Protein AF-A0A848UQT5-F1 (afdb_monomer)

Secondary structure (DSSP, 8-state):
-PPPHHHHHHHHHHHHHHHHHHHHHHHHHTHHHHHHHHHHHHHHHHHHHHHHHHHH---HHHHHHHHHHHHHHHHHHHHHHHHHHHSTT-TTHHHHHHHHHHHHHHHHHHHHHHHHTSS-HHHHHHHHHHH-GGG----

Mean predicted aligned error: 5.71 Å

Radius of gyration: 21.31 Å; Cα contacts (8 Å, |Δi|>4): 92; chains: 1; bounding box: 45×34×74 Å

Foldseek 3Di:
DDDDPVNVVVVVVVVVVVVVVVVVCLCVVCVVLLCLLLVLLVLLLVLQQLLCCVPPRGDVVSNVVSVVSSVVVSVVLSVLSVVPVVDPPSVCRSVVVVVVVSVVSNLSSLVSCVSSPVDPPVVNQVVVCVVCVPVPRDD

Structure (mmCIF, N/CA/C/O backbone):
data_AF-A0A848UQT5-F1
#
_entry.id   AF-A0A848UQT5-F1
#
loop_
_atom_site.group_PDB
_atom_site.id
_atom_site.type_symbol
_atom_site.label_atom_id
_atom_site.label_alt_id
_atom_site.label_comp_id
_atom_site.label_asym_id
_atom_site.label_entity_id
_atom_site.label_seq_id
_atom_site.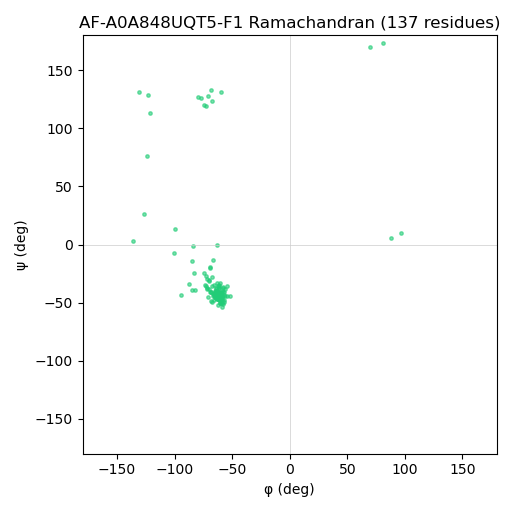pdbx_PDB_ins_code
_atom_site.Cartn_x
_atom_site.Cartn_y
_atom_site.Cartn_z
_atom_site.occupancy
_atom_site.B_iso_or_equiv
_atom_site.auth_seq_id
_atom_site.auth_comp_id
_atom_site.auth_asym_id
_atom_site.auth_atom_id
_atom_site.pdbx_PDB_model_num
ATOM 1 N N . MET A 1 1 ? 3.264 -3.874 -48.646 1.00 57.28 1 MET A N 1
ATOM 2 C CA . MET A 1 1 ? 3.913 -5.044 -48.012 1.00 57.28 1 MET A CA 1
ATOM 3 C C . MET A 1 1 ? 2.822 -5.839 -47.298 1.00 57.28 1 MET A C 1
ATOM 5 O O . MET A 1 1 ? 2.140 -5.252 -46.468 1.00 57.28 1 MET A O 1
ATOM 9 N N . LYS A 1 2 ? 2.548 -7.098 -47.679 1.00 67.12 2 LYS A N 1
ATOM 10 C CA . LYS A 1 2 ? 1.536 -7.916 -46.980 1.00 67.12 2 LYS A CA 1
ATOM 11 C C . LYS A 1 2 ? 2.133 -8.361 -45.643 1.00 67.12 2 LYS A C 1
ATOM 13 O O . LYS A 1 2 ? 3.192 -8.979 -45.633 1.00 67.12 2 LYS A O 1
ATOM 18 N N . VAL A 1 3 ? 1.499 -7.994 -44.531 1.00 75.62 3 VAL A N 1
ATOM 19 C CA . VAL A 1 3 ? 1.918 -8.444 -43.198 1.00 75.62 3 VAL A CA 1
ATOM 20 C C . VAL A 1 3 ? 1.533 -9.915 -43.060 1.00 75.62 3 VAL A C 1
ATOM 22 O O . VAL A 1 3 ? 0.362 -10.266 -43.176 1.00 75.62 3 VAL A O 1
ATOM 25 N N . ASN A 1 4 ? 2.525 -10.776 -42.845 1.00 87.38 4 ASN A N 1
ATOM 26 C CA . ASN A 1 4 ? 2.309 -12.206 -42.658 1.00 87.38 4 ASN A CA 1
ATOM 27 C C . ASN A 1 4 ? 1.845 -12.470 -41.220 1.00 87.38 4 ASN A C 1
ATOM 29 O O . ASN A 1 4 ? 2.525 -12.081 -40.272 1.00 87.38 4 ASN A O 1
ATOM 33 N N . ILE A 1 5 ? 0.717 -13.166 -41.054 1.00 89.44 5 ILE A N 1
ATOM 34 C CA . ILE A 1 5 ? 0.146 -13.511 -39.738 1.00 89.44 5 ILE A CA 1
ATOM 35 C C . ILE A 1 5 ? 1.182 -14.188 -38.814 1.00 89.44 5 ILE A C 1
ATOM 37 O O . ILE A 1 5 ? 1.307 -13.748 -37.673 1.00 89.44 5 ILE A O 1
ATOM 41 N N . PRO A 1 6 ? 2.006 -15.157 -39.276 1.00 90.94 6 PRO A N 1
ATOM 42 C CA . PRO A 1 6 ? 3.035 -15.763 -38.427 1.00 90.94 6 PRO A CA 1
ATOM 43 C C . PRO A 1 6 ? 4.086 -14.769 -37.918 1.00 90.94 6 PRO A C 1
ATOM 45 O O . PRO A 1 6 ? 4.547 -14.883 -36.787 1.00 90.94 6 PRO A O 1
ATOM 48 N N . PHE A 1 7 ? 4.443 -13.771 -38.732 1.00 90.50 7 PHE A N 1
ATOM 49 C CA . PHE A 1 7 ? 5.391 -12.728 -38.342 1.00 90.50 7 PHE A CA 1
ATOM 50 C C . PHE A 1 7 ? 4.793 -11.798 -37.280 1.00 90.50 7 PHE A C 1
ATOM 52 O O . PHE A 1 7 ? 5.473 -11.463 -36.313 1.00 90.50 7 PHE A O 1
ATOM 59 N N . LEU A 1 8 ? 3.512 -11.433 -37.416 1.00 89.44 8 LEU A N 1
ATOM 60 C CA . LEU A 1 8 ? 2.803 -10.648 -36.402 1.00 89.44 8 LEU A CA 1
ATOM 61 C C . LEU A 1 8 ? 2.715 -11.411 -35.074 1.00 89.44 8 LEU A C 1
ATOM 63 O O . LEU A 1 8 ? 3.049 -10.851 -34.035 1.00 89.44 8 LEU A O 1
ATOM 67 N N . CYS A 1 9 ? 2.340 -12.694 -35.111 1.00 92.50 9 CYS A N 1
ATOM 68 C CA . CYS A 1 9 ? 2.295 -13.538 -33.917 1.00 92.50 9 CYS A CA 1
ATOM 69 C C . CYS A 1 9 ? 3.665 -13.624 -33.234 1.00 92.50 9 CYS A C 1
ATOM 71 O O . CYS A 1 9 ? 3.752 -13.394 -32.032 1.00 92.50 9 CYS A O 1
ATOM 73 N N . ALA A 1 10 ? 4.736 -13.882 -33.993 1.00 91.94 10 ALA A N 1
ATOM 74 C CA . ALA A 1 10 ? 6.089 -13.940 -33.446 1.00 91.94 10 ALA A CA 1
ATOM 75 C C . ALA A 1 10 ? 6.507 -12.605 -32.803 1.00 91.94 10 ALA A C 1
ATOM 77 O O . ALA A 1 10 ? 6.992 -12.597 -31.674 1.00 91.94 10 ALA A O 1
ATOM 78 N N . ALA A 1 11 ? 6.252 -11.473 -33.467 1.00 92.25 11 ALA A N 1
ATOM 79 C CA . ALA A 1 11 ? 6.566 -10.146 -32.936 1.00 92.25 11 ALA A CA 1
ATOM 80 C C . ALA A 1 11 ? 5.785 -9.827 -31.645 1.00 92.25 11 ALA A C 1
ATOM 82 O O . ALA A 1 11 ? 6.351 -9.303 -30.679 1.00 92.25 11 ALA A O 1
ATOM 83 N N . THR A 1 12 ? 4.496 -10.175 -31.586 1.00 93.06 12 THR A N 1
ATOM 84 C CA . THR A 1 12 ? 3.686 -9.993 -30.375 1.00 93.06 12 THR A CA 1
ATOM 85 C C . THR A 1 12 ? 4.173 -10.895 -29.244 1.00 93.06 12 THR A C 1
ATOM 87 O O . THR A 1 12 ? 4.342 -10.424 -28.124 1.00 93.06 12 THR A O 1
ATOM 90 N N . THR A 1 13 ? 4.476 -12.166 -29.513 1.00 94.69 13 THR A N 1
ATOM 91 C CA . THR A 1 13 ? 5.004 -13.067 -28.482 1.00 94.69 13 THR A CA 1
ATOM 92 C C . THR A 1 13 ? 6.352 -12.579 -27.956 1.00 94.69 13 THR A C 1
ATOM 94 O O . THR A 1 13 ? 6.526 -12.507 -26.744 1.00 94.69 13 THR A O 1
ATOM 97 N N . SER A 1 14 ? 7.280 -12.166 -28.823 1.00 93.94 14 SER A N 1
ATOM 98 C CA . SER A 1 14 ? 8.584 -11.649 -28.390 1.00 93.94 14 SER A CA 1
ATOM 99 C C . SER A 1 14 ? 8.466 -10.395 -27.521 1.00 93.94 14 SER A C 1
ATOM 101 O O . SER A 1 14 ? 9.152 -10.296 -26.504 1.00 93.94 14 SER A O 1
ATOM 103 N N . THR A 1 15 ? 7.581 -9.457 -27.871 1.00 94.06 15 THR A N 1
ATOM 104 C CA . THR A 1 15 ? 7.365 -8.244 -27.061 1.00 94.06 15 THR A CA 1
ATOM 105 C C . THR A 1 15 ? 6.705 -8.557 -25.719 1.00 94.06 15 THR A C 1
ATOM 107 O O . THR A 1 15 ? 7.142 -8.031 -24.697 1.00 94.06 15 THR A O 1
ATOM 110 N N . MET A 1 16 ? 5.715 -9.454 -25.684 1.00 94.25 16 MET A N 1
ATOM 111 C CA . MET A 1 16 ? 5.083 -9.885 -24.430 1.00 94.25 16 MET A CA 1
ATOM 112 C C . MET A 1 16 ? 6.058 -10.637 -23.521 1.00 94.25 16 MET A C 1
ATOM 114 O O . MET A 1 16 ? 6.076 -10.379 -22.320 1.00 94.25 16 MET A O 1
ATOM 118 N N . THR A 1 17 ? 6.905 -11.508 -24.077 1.00 96.56 17 THR A N 1
ATOM 119 C CA . THR A 1 17 ? 7.953 -12.198 -23.312 1.00 96.56 17 THR A CA 1
ATOM 120 C C . THR A 1 17 ? 8.944 -11.200 -22.727 1.00 96.56 17 THR A C 1
ATOM 122 O O . THR A 1 17 ? 9.224 -11.265 -21.536 1.00 96.56 17 THR A O 1
ATOM 125 N N . PHE A 1 18 ? 9.423 -10.235 -23.520 1.00 95.94 18 PHE A N 1
ATOM 126 C CA . PHE A 1 18 ? 10.332 -9.197 -23.029 1.00 95.94 18 PHE A CA 1
ATOM 127 C C . PHE A 1 18 ? 9.728 -8.402 -21.861 1.00 95.94 18 PHE A C 1
ATOM 129 O O . PHE A 1 18 ? 10.362 -8.269 -20.815 1.00 95.94 18 PHE A O 1
ATOM 136 N N . LEU A 1 19 ? 8.488 -7.920 -22.011 1.00 95.50 19 LEU A N 1
ATOM 137 C CA . LEU A 1 19 ? 7.796 -7.182 -20.950 1.00 95.50 19 LEU A CA 1
ATOM 138 C C . LEU A 1 19 ? 7.575 -8.054 -19.708 1.00 95.50 19 LEU A C 1
ATOM 140 O O . LEU A 1 19 ? 7.827 -7.608 -18.591 1.00 95.50 19 LEU A O 1
ATOM 144 N N . GLY A 1 20 ? 7.141 -9.301 -19.899 1.00 95.12 20 GLY A N 1
ATOM 145 C CA . GLY A 1 20 ? 6.917 -10.254 -18.816 1.00 95.12 20 GLY A CA 1
ATOM 146 C C . GLY A 1 20 ? 8.189 -10.542 -18.023 1.00 95.12 20 GLY A C 1
ATOM 147 O O . GLY A 1 20 ? 8.167 -10.461 -16.798 1.00 95.12 20 GLY A O 1
ATOM 148 N N . THR A 1 21 ? 9.307 -10.809 -18.701 1.00 96.94 21 THR A N 1
ATOM 149 C CA . THR A 1 21 ? 10.607 -11.027 -18.051 1.00 96.94 21 THR A CA 1
ATOM 150 C C . THR A 1 21 ? 11.086 -9.774 -17.320 1.00 96.94 21 THR A C 1
ATOM 152 O O . THR A 1 21 ? 11.528 -9.877 -16.178 1.00 96.94 21 THR A O 1
ATOM 155 N N . TYR A 1 22 ? 10.939 -8.587 -17.918 1.00 95.94 22 TYR A N 1
ATOM 156 C CA . TYR A 1 22 ? 11.317 -7.330 -17.268 1.00 95.94 22 TYR A CA 1
ATOM 157 C C . TYR A 1 22 ? 10.551 -7.103 -15.957 1.00 95.94 22 TYR A C 1
ATOM 159 O O . TYR A 1 22 ? 11.163 -6.833 -14.920 1.00 95.94 22 TYR A O 1
ATOM 167 N N . PHE A 1 23 ? 9.220 -7.245 -15.981 1.00 95.81 23 PHE A N 1
ATOM 168 C CA . PHE A 1 23 ? 8.406 -7.090 -14.774 1.00 95.81 23 PHE A CA 1
ATOM 169 C C . PHE A 1 23 ? 8.657 -8.206 -13.762 1.00 95.81 23 PHE A C 1
ATOM 171 O O . PHE A 1 23 ? 8.698 -7.923 -12.568 1.00 95.81 23 PHE A O 1
ATOM 178 N N . LEU A 1 24 ? 8.894 -9.441 -14.213 1.00 95.94 24 LEU A N 1
ATOM 179 C CA . LEU A 1 24 ? 9.267 -10.546 -13.331 1.00 95.94 24 LEU A CA 1
ATOM 180 C C . LEU A 1 24 ? 10.541 -10.217 -12.548 1.00 95.94 24 LEU A C 1
ATOM 182 O O . LEU A 1 24 ? 10.542 -10.316 -11.325 1.00 95.94 24 LEU A O 1
ATOM 186 N N . GLU A 1 25 ? 11.606 -9.784 -13.223 1.00 96.31 25 GLU A N 1
ATOM 187 C CA . GLU A 1 25 ? 12.851 -9.397 -12.554 1.00 96.31 25 GLU A CA 1
ATOM 188 C C . GLU A 1 25 ? 12.655 -8.209 -11.613 1.00 96.31 25 GLU A C 1
ATOM 190 O O . GLU A 1 25 ? 13.175 -8.212 -10.497 1.00 96.31 25 GLU A O 1
ATOM 195 N N . LEU A 1 26 ? 11.901 -7.194 -12.046 1.00 95.75 26 LEU A N 1
ATOM 196 C CA . LEU A 1 26 ? 11.639 -6.009 -11.233 1.00 95.75 26 LEU A CA 1
ATOM 197 C C . LEU A 1 26 ? 10.881 -6.369 -9.948 1.00 95.75 26 LEU A C 1
ATOM 199 O O . LEU A 1 26 ? 11.231 -5.882 -8.873 1.00 95.75 26 LEU A O 1
ATOM 203 N N . THR A 1 27 ? 9.862 -7.224 -10.048 1.00 95.00 27 THR A N 1
ATOM 204 C CA . THR A 1 27 ? 9.072 -7.675 -8.900 1.00 95.00 27 THR A CA 1
ATOM 205 C C . THR A 1 27 ? 9.873 -8.608 -8.003 1.00 95.00 27 THR A C 1
ATOM 207 O O . THR A 1 27 ? 9.868 -8.407 -6.793 1.00 95.00 27 THR A O 1
ATOM 210 N N . MET A 1 28 ? 10.598 -9.581 -8.560 1.00 96.12 28 MET A N 1
ATOM 211 C CA . MET A 1 28 ? 11.419 -10.507 -7.769 1.00 96.12 28 MET A CA 1
ATOM 212 C C . MET A 1 28 ? 12.549 -9.781 -7.034 1.00 96.12 28 MET A C 1
ATOM 214 O O . MET A 1 28 ? 12.812 -10.086 -5.874 1.00 96.12 28 MET A O 1
ATOM 218 N N . GLY A 1 29 ? 13.173 -8.785 -7.669 1.00 95.81 29 GLY A N 1
ATOM 219 C CA . GLY A 1 29 ? 14.219 -7.971 -7.048 1.00 95.81 29 GLY A CA 1
ATOM 220 C C . GLY A 1 29 ? 13.721 -7.038 -5.940 1.00 95.81 29 GLY A C 1
ATOM 221 O O . GLY A 1 29 ? 14.516 -6.621 -5.108 1.00 95.81 29 GLY A O 1
ATOM 222 N N . ASN A 1 30 ? 12.420 -6.729 -5.901 1.00 96.50 30 ASN A N 1
ATOM 223 C CA . ASN A 1 30 ? 11.823 -5.786 -4.946 1.00 96.50 30 ASN A CA 1
ATOM 224 C C . ASN A 1 30 ? 10.638 -6.397 -4.184 1.00 96.50 30 ASN A C 1
ATOM 226 O O . ASN A 1 30 ? 9.736 -5.679 -3.743 1.00 96.50 30 ASN A O 1
ATOM 230 N N . VAL A 1 31 ? 10.618 -7.726 -4.043 1.00 96.75 31 VAL A N 1
ATOM 231 C CA . VAL A 1 31 ? 9.475 -8.471 -3.497 1.00 96.75 31 VAL A CA 1
ATOM 232 C C . VAL A 1 31 ? 9.078 -7.972 -2.108 1.00 96.75 31 VAL A C 1
ATOM 234 O O . VAL A 1 31 ? 7.892 -7.807 -1.837 1.00 96.75 31 VAL A O 1
ATOM 237 N N . GLU A 1 32 ? 10.055 -7.621 -1.272 1.00 96.19 32 GLU A N 1
ATOM 238 C CA . GLU A 1 32 ? 9.827 -7.107 0.080 1.00 96.19 32 GLU A CA 1
ATOM 239 C C . GLU A 1 32 ? 9.064 -5.778 0.085 1.00 96.19 32 GLU A C 1
ATOM 241 O O . GLU A 1 32 ? 8.144 -5.597 0.883 1.00 96.19 32 GLU A O 1
ATOM 246 N N . GLN A 1 33 ? 9.366 -4.864 -0.847 1.00 96.38 33 GLN A N 1
ATOM 247 C CA . GLN A 1 33 ? 8.639 -3.596 -0.948 1.00 96.38 33 GLN A CA 1
ATOM 248 C C . GLN A 1 33 ? 7.179 -3.823 -1.366 1.00 96.38 33 GLN A C 1
ATOM 250 O O . GLN A 1 33 ? 6.264 -3.230 -0.788 1.00 96.38 33 GLN A O 1
ATOM 255 N N . TYR A 1 34 ? 6.942 -4.719 -2.332 1.00 97.44 34 TYR A N 1
ATOM 256 C CA . TYR A 1 34 ? 5.585 -5.082 -2.750 1.00 97.44 34 TYR A CA 1
ATOM 257 C C . TYR A 1 34 ? 4.809 -5.776 -1.627 1.00 97.44 34 TYR A C 1
ATOM 259 O O . TYR A 1 34 ? 3.654 -5.424 -1.381 1.00 97.44 34 TYR A O 1
ATOM 267 N N . LEU A 1 35 ? 5.426 -6.734 -0.930 1.00 97.25 35 LEU A N 1
ATOM 268 C CA . LEU A 1 35 ? 4.795 -7.462 0.169 1.00 97.25 35 LEU A CA 1
ATOM 269 C C . LEU A 1 35 ? 4.473 -6.538 1.342 1.00 97.25 35 LEU A C 1
ATOM 271 O O . LEU A 1 35 ? 3.353 -6.596 1.849 1.00 97.25 35 LEU A O 1
ATOM 275 N N . ALA A 1 36 ? 5.392 -5.651 1.732 1.00 96.94 36 ALA A N 1
ATOM 276 C CA . ALA A 1 36 ? 5.151 -4.668 2.785 1.00 96.94 36 ALA A CA 1
ATOM 277 C C . ALA A 1 36 ? 3.970 -3.751 2.434 1.00 96.94 36 ALA A C 1
ATOM 279 O O . ALA A 1 36 ? 3.051 -3.572 3.237 1.00 96.94 36 ALA A O 1
ATOM 280 N N . LEU A 1 37 ? 3.949 -3.226 1.206 1.00 97.69 37 LEU A N 1
ATOM 281 C CA . LEU A 1 37 ? 2.872 -2.371 0.718 1.00 97.69 37 LEU A CA 1
ATOM 282 C C . LEU A 1 37 ? 1.516 -3.092 0.735 1.00 97.69 37 LEU A C 1
ATOM 284 O O . LEU A 1 37 ? 0.536 -2.571 1.273 1.00 97.69 37 LEU A O 1
ATOM 288 N N . ILE A 1 38 ? 1.463 -4.301 0.173 1.00 97.56 38 ILE A N 1
ATOM 289 C CA . ILE A 1 38 ? 0.251 -5.121 0.106 1.00 97.56 38 ILE A CA 1
ATOM 290 C C . ILE A 1 38 ? -0.226 -5.467 1.518 1.00 97.56 38 ILE A C 1
ATOM 292 O O . ILE A 1 38 ? -1.378 -5.189 1.852 1.00 97.56 38 ILE A O 1
ATOM 296 N N . ALA A 1 39 ? 0.643 -6.005 2.374 1.00 97.69 39 ALA A N 1
ATOM 297 C CA . ALA A 1 39 ? 0.289 -6.413 3.733 1.00 97.69 39 ALA A CA 1
ATOM 298 C C . ALA A 1 39 ? -0.356 -5.265 4.520 1.00 97.69 39 ALA A C 1
ATOM 300 O O . ALA A 1 39 ? -1.400 -5.443 5.154 1.00 97.69 39 ALA A O 1
ATOM 301 N N . VAL A 1 40 ? 0.218 -4.067 4.420 1.00 97.50 40 VAL A N 1
ATOM 302 C CA . VAL A 1 40 ? -0.256 -2.895 5.156 1.00 97.50 40 VAL A CA 1
ATOM 303 C C . VAL A 1 40 ? -1.567 -2.340 4.566 1.00 97.50 40 VAL A C 1
ATOM 305 O O . VAL A 1 40 ? -2.461 -1.917 5.307 1.00 97.50 40 VAL A O 1
ATOM 308 N N . VAL A 1 41 ? -1.765 -2.405 3.245 1.00 97.75 41 VAL A N 1
ATOM 309 C CA . VAL A 1 41 ? -3.066 -2.078 2.630 1.00 97.75 41 VAL A CA 1
ATOM 310 C C . VAL A 1 41 ? -4.154 -3.059 3.070 1.00 97.75 41 VAL A C 1
ATOM 312 O O . VAL A 1 41 ? -5.258 -2.631 3.419 1.00 97.75 41 VAL A O 1
ATOM 315 N N . PHE A 1 42 ? -3.852 -4.358 3.085 1.00 97.31 42 PHE A N 1
ATOM 316 C CA . PHE A 1 42 ? -4.822 -5.394 3.431 1.00 97.31 42 PHE A CA 1
ATOM 317 C C . PHE A 1 42 ? -5.172 -5.413 4.920 1.00 97.31 42 PHE A C 1
ATOM 319 O O . PHE A 1 42 ? -6.348 -5.589 5.231 1.00 97.31 42 PHE A O 1
ATOM 326 N N . ILE A 1 43 ? -4.227 -5.182 5.838 1.00 97.31 43 ILE A N 1
ATOM 327 C CA . ILE A 1 43 ? -4.537 -5.142 7.278 1.00 97.31 43 ILE A CA 1
ATOM 328 C C . ILE A 1 43 ? -5.450 -3.960 7.632 1.00 97.31 43 ILE A C 1
ATOM 330 O O . ILE A 1 43 ? -6.443 -4.131 8.341 1.00 97.31 43 ILE A O 1
ATOM 334 N N . ASP A 1 44 ? -5.186 -2.775 7.075 1.00 96.88 44 ASP A N 1
ATOM 335 C CA . ASP A 1 44 ? -6.080 -1.623 7.220 1.00 96.88 44 ASP A CA 1
ATOM 336 C C . ASP A 1 44 ? -7.438 -1.888 6.570 1.00 96.88 44 ASP A C 1
ATOM 338 O O . ASP A 1 44 ? -8.476 -1.604 7.165 1.00 96.88 44 ASP A O 1
ATOM 342 N N . GLY A 1 45 ? -7.442 -2.467 5.366 1.00 95.56 45 GLY A N 1
ATOM 343 C CA . GLY A 1 45 ? -8.666 -2.826 4.661 1.00 95.56 45 GLY A CA 1
ATOM 344 C C . GLY A 1 45 ? -9.524 -3.820 5.442 1.00 95.56 45 GLY A C 1
ATOM 345 O O . GLY A 1 45 ? -10.730 -3.615 5.568 1.00 95.56 45 GLY A O 1
ATOM 346 N N . PHE A 1 46 ? -8.906 -4.851 6.016 1.00 95.62 46 PHE A N 1
ATOM 347 C CA . PHE A 1 46 ? -9.560 -5.851 6.855 1.00 95.62 46 PHE A CA 1
ATOM 348 C C . PHE A 1 46 ? -10.235 -5.204 8.067 1.00 95.62 46 PHE A C 1
ATOM 350 O O . PHE A 1 46 ? -11.447 -5.356 8.254 1.00 95.62 46 PHE A O 1
ATOM 357 N N . PHE A 1 47 ? -9.493 -4.414 8.850 1.00 96.44 47 PHE A N 1
ATOM 358 C CA . PHE A 1 47 ? -10.070 -3.727 10.005 1.00 96.44 47 PHE A CA 1
ATOM 359 C C . PHE A 1 47 ? -11.104 -2.672 9.603 1.00 96.44 47 PHE A C 1
ATOM 361 O O . PHE A 1 47 ? -12.104 -2.500 10.299 1.00 96.44 47 PHE A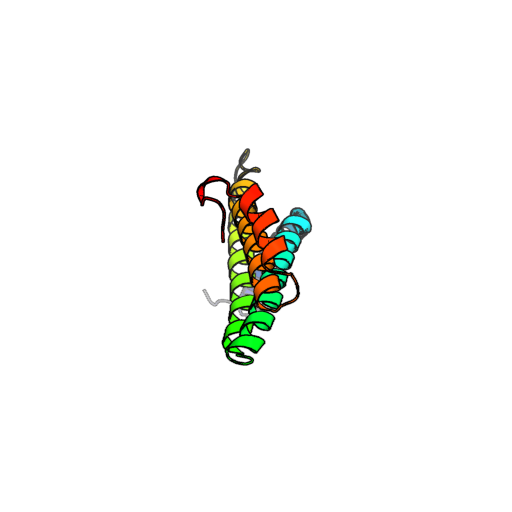 O 1
ATOM 368 N N . GLY A 1 48 ? -10.913 -1.990 8.473 1.00 94.25 48 GLY A N 1
ATOM 369 C CA . GLY A 1 48 ? -11.866 -1.016 7.943 1.00 94.25 48 GLY A CA 1
ATOM 370 C C . GLY A 1 48 ? -13.197 -1.657 7.549 1.00 94.25 48 GLY A C 1
ATOM 371 O O . GLY A 1 48 ? -14.263 -1.107 7.836 1.00 94.25 48 GLY A O 1
ATOM 372 N N . ILE A 1 49 ? -13.159 -2.851 6.951 1.00 95.25 49 ILE A N 1
ATOM 373 C CA . ILE A 1 49 ? -14.358 -3.647 6.664 1.00 95.25 49 ILE A CA 1
ATOM 374 C C . ILE A 1 49 ? -15.010 -4.100 7.973 1.00 95.25 49 ILE A C 1
ATOM 376 O O . ILE A 1 49 ? -16.213 -3.901 8.129 1.00 95.25 49 ILE A O 1
ATOM 380 N N . ALA A 1 50 ? -14.244 -4.635 8.930 1.00 94.38 50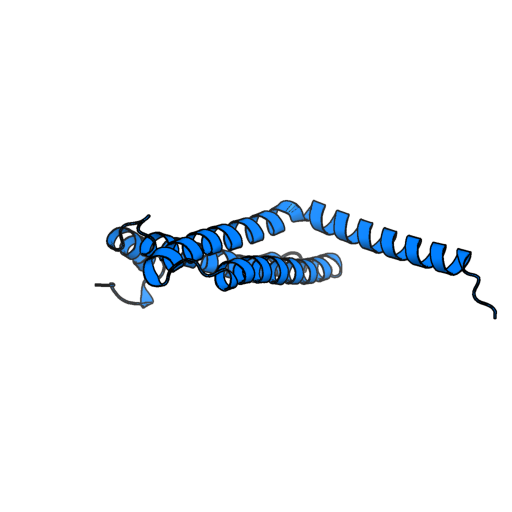 ALA A N 1
ATOM 381 C CA . ALA A 1 50 ? -14.773 -5.077 10.224 1.00 94.38 50 ALA A CA 1
ATOM 382 C C . ALA A 1 50 ? -15.468 -3.936 10.995 1.00 94.38 50 ALA A C 1
ATOM 384 O O . ALA A 1 50 ? -16.591 -4.095 11.478 1.00 94.38 50 ALA A O 1
ATOM 385 N N . ALA A 1 51 ? -14.850 -2.753 11.041 1.00 93.19 51 ALA A N 1
ATOM 386 C CA . ALA A 1 51 ? -15.446 -1.558 11.635 1.00 93.19 51 ALA A CA 1
ATOM 387 C C . ALA A 1 51 ? -16.699 -1.101 10.870 1.00 93.19 51 ALA A C 1
ATOM 38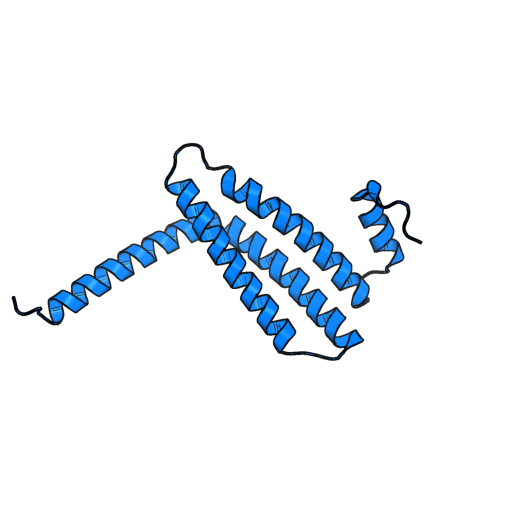9 O O . ALA A 1 51 ? -17.683 -0.671 11.475 1.00 93.19 51 ALA A O 1
ATOM 390 N N . GLY A 1 52 ? -16.681 -1.220 9.539 1.00 91.44 52 GLY A N 1
ATOM 391 C CA . GLY A 1 52 ? -17.824 -0.930 8.677 1.00 91.44 52 GLY A CA 1
ATOM 392 C C . GLY A 1 52 ? -19.020 -1.846 8.942 1.00 91.44 52 GLY A C 1
ATOM 393 O O . GLY A 1 52 ? -20.135 -1.342 9.060 1.00 91.44 52 GLY A O 1
ATOM 394 N N . ILE A 1 53 ? -18.780 -3.154 9.112 1.00 93.06 53 ILE A N 1
ATOM 395 C CA . ILE A 1 53 ? -19.818 -4.149 9.429 1.00 93.06 53 ILE A CA 1
ATOM 396 C C . ILE A 1 53 ? -20.570 -3.753 10.700 1.00 93.06 53 ILE A C 1
ATOM 398 O O . ILE A 1 53 ? -21.797 -3.781 10.717 1.00 93.06 53 ILE A O 1
ATOM 402 N N . LYS A 1 54 ? -19.848 -3.323 11.739 1.00 88.31 54 LYS A N 1
ATOM 403 C CA . LYS A 1 54 ? -20.437 -2.943 13.029 1.00 88.31 54 LYS A CA 1
ATOM 404 C C . LYS A 1 54 ? -21.295 -1.671 12.971 1.00 88.31 54 LYS A C 1
ATOM 406 O O . LYS A 1 54 ? -22.198 -1.522 13.785 1.00 88.31 54 LYS A O 1
ATOM 411 N N . ARG A 1 55 ? -21.005 -0.746 12.049 1.00 86.94 55 ARG A N 1
ATOM 412 C CA . ARG A 1 55 ? -21.691 0.558 11.948 1.00 86.94 55 ARG A CA 1
ATOM 413 C C . ARG A 1 55 ? -22.858 0.567 10.966 1.00 86.94 55 ARG A C 1
ATOM 415 O O . ARG A 1 55 ? -23.885 1.165 11.252 1.00 86.94 55 ARG A O 1
ATOM 422 N N . GLU A 1 56 ? -22.675 -0.044 9.801 1.00 88.69 56 GLU A N 1
ATOM 423 C CA . GLU A 1 56 ? -23.579 0.100 8.648 1.00 88.69 56 GLU A CA 1
ATOM 424 C C . GLU A 1 56 ? -23.879 -1.247 7.962 1.00 88.69 56 GLU A C 1
ATOM 426 O O . GLU A 1 56 ? -24.539 -1.272 6.924 1.00 88.69 56 GLU A O 1
ATOM 431 N N . GLY A 1 57 ? -23.368 -2.365 8.493 1.00 88.75 57 GLY A N 1
ATOM 432 C CA . GLY A 1 57 ? -23.407 -3.672 7.834 1.00 88.75 57 GLY A CA 1
ATOM 433 C C . GLY A 1 57 ? -22.310 -3.869 6.777 1.00 88.75 57 GLY A C 1
ATOM 434 O O . GLY A 1 57 ? -21.525 -2.967 6.462 1.00 88.75 57 GLY A O 1
ATOM 435 N N . PHE A 1 58 ? -22.204 -5.092 6.244 1.00 90.50 58 PHE A N 1
ATOM 436 C CA . PHE A 1 58 ? -21.206 -5.413 5.220 1.00 90.50 58 PHE A CA 1
ATOM 437 C C . PHE A 1 58 ? -21.563 -4.753 3.886 1.00 90.50 58 PHE A C 1
ATOM 439 O O . PHE A 1 58 ? -22.658 -4.933 3.360 1.00 90.50 58 PHE A O 1
ATOM 446 N N . GLN A 1 59 ? -20.609 -4.028 3.302 1.00 90.94 59 GLN A N 1
ATOM 447 C CA . GLN A 1 59 ? -20.767 -3.413 1.988 1.00 90.94 59 GLN A CA 1
ATOM 448 C C . GLN A 1 59 ? -19.685 -3.923 1.042 1.00 90.94 59 GLN A C 1
ATOM 450 O O . GLN A 1 59 ? -18.513 -3.563 1.175 1.00 90.94 59 GLN A O 1
ATOM 455 N N . THR A 1 60 ? -20.085 -4.675 0.016 1.00 89.88 60 THR A N 1
ATOM 456 C CA . THR A 1 60 ? -19.182 -5.208 -1.018 1.00 89.88 60 THR A CA 1
ATOM 457 C C . THR A 1 60 ? -18.348 -4.109 -1.679 1.00 89.88 60 THR A C 1
ATOM 459 O O . THR A 1 60 ? -17.161 -4.292 -1.938 1.00 89.88 60 THR A O 1
ATOM 462 N N . ARG A 1 61 ? -18.918 -2.909 -1.863 1.00 92.00 61 ARG A N 1
ATOM 463 C CA . ARG A 1 61 ? -18.195 -1.742 -2.394 1.00 92.00 61 ARG A CA 1
ATOM 464 C C . ARG A 1 61 ? -16.975 -1.364 -1.545 1.00 92.00 61 ARG A C 1
ATOM 466 O O . ARG A 1 61 ? -15.963 -0.957 -2.109 1.00 92.00 61 ARG A O 1
ATOM 473 N N . LYS A 1 62 ? -17.047 -1.490 -0.213 1.00 87.50 62 LYS A N 1
ATOM 474 C CA . LYS A 1 62 ? -15.909 -1.209 0.681 1.00 87.50 62 LYS A CA 1
ATOM 475 C C . LYS A 1 62 ? -14.805 -2.254 0.495 1.00 87.50 62 LYS A C 1
ATOM 477 O O . LYS A 1 62 ? -13.646 -1.871 0.394 1.00 87.50 62 LYS A O 1
ATOM 482 N N . ALA A 1 63 ? -15.161 -3.531 0.346 1.00 91.75 63 ALA A N 1
ATOM 483 C CA . ALA A 1 63 ? -14.197 -4.599 0.072 1.00 91.75 63 ALA A CA 1
ATOM 484 C C . ALA A 1 63 ? -13.496 -4.424 -1.287 1.00 91.75 63 ALA A C 1
ATOM 486 O O . ALA A 1 63 ? -12.270 -4.470 -1.362 1.00 91.75 63 ALA A O 1
ATOM 487 N N . VAL A 1 64 ? -14.249 -4.116 -2.347 1.00 94.88 64 VAL A N 1
ATOM 488 C CA . VAL A 1 64 ? -13.677 -3.860 -3.683 1.00 94.88 64 VAL A CA 1
ATOM 489 C C . VAL A 1 64 ? -12.724 -2.661 -3.667 1.00 94.88 64 VAL A C 1
ATOM 491 O O . VAL A 1 64 ? -11.674 -2.708 -4.304 1.00 94.88 64 VAL A O 1
ATOM 494 N N . ARG A 1 65 ? -13.024 -1.609 -2.893 1.00 93.69 65 ARG A N 1
ATOM 495 C CA . ARG A 1 65 ? -12.113 -0.462 -2.743 1.00 93.69 65 ARG A CA 1
ATOM 496 C C . ARG A 1 65 ? -10.760 -0.850 -2.145 1.00 93.69 65 ARG A C 1
ATOM 498 O O . ARG A 1 65 ? -9.766 -0.238 -2.513 1.00 93.69 65 ARG A O 1
ATOM 505 N N . VAL A 1 66 ? -10.692 -1.843 -1.256 1.00 95.56 66 VAL A N 1
ATOM 506 C CA . VAL A 1 66 ? -9.408 -2.327 -0.711 1.00 95.56 66 VAL A CA 1
ATOM 507 C C . VAL A 1 66 ? -8.560 -2.949 -1.820 1.00 95.56 66 VAL A C 1
ATOM 509 O O . VAL A 1 66 ? -7.390 -2.600 -1.954 1.00 95.56 66 VAL A O 1
ATOM 512 N N . LEU A 1 67 ? -9.162 -3.784 -2.673 1.00 96.50 67 LEU A N 1
ATOM 513 C CA . LEU A 1 67 ? -8.471 -4.376 -3.825 1.00 96.50 67 LEU A CA 1
ATOM 514 C C . LEU A 1 67 ? -8.016 -3.308 -4.828 1.00 96.50 67 LEU A C 1
ATOM 516 O O . LEU A 1 67 ? -6.875 -3.335 -5.280 1.00 96.50 67 LEU A O 1
ATOM 520 N N . GLN A 1 68 ? -8.873 -2.327 -5.126 1.00 96.19 68 GLN A N 1
ATOM 521 C CA . GLN A 1 68 ? -8.521 -1.202 -6.002 1.00 96.19 68 GLN A CA 1
ATOM 522 C C . GLN A 1 68 ? -7.339 -0.396 -5.453 1.00 96.19 68 GLN A C 1
ATOM 524 O O . GLN A 1 68 ? -6.453 -0.013 -6.213 1.00 96.19 68 GLN A O 1
ATOM 529 N N . ARG A 1 69 ? -7.297 -0.168 -4.133 1.00 95.81 69 ARG A N 1
ATOM 530 C CA . ARG A 1 69 ? -6.162 0.490 -3.475 1.00 95.81 69 ARG A CA 1
ATOM 531 C C . ARG A 1 69 ? -4.891 -0.344 -3.596 1.00 95.81 69 ARG A C 1
ATOM 533 O O . ARG A 1 69 ? -3.863 0.225 -3.939 1.00 95.81 69 ARG A O 1
ATOM 540 N N . ALA A 1 70 ? -4.956 -1.652 -3.348 1.00 96.75 70 ALA A N 1
ATOM 541 C CA . ALA A 1 70 ? -3.794 -2.530 -3.468 1.00 96.75 70 ALA A CA 1
ATOM 542 C C . ALA A 1 70 ? -3.213 -2.483 -4.889 1.00 96.75 70 ALA A C 1
ATOM 544 O O . ALA A 1 70 ? -2.036 -2.187 -5.051 1.00 96.75 70 ALA A O 1
ATOM 545 N N . VAL A 1 71 ? -4.054 -2.649 -5.915 1.00 97.50 71 VAL A N 1
ATOM 546 C CA . VAL A 1 71 ? -3.622 -2.575 -7.321 1.00 97.50 71 VAL A CA 1
ATOM 547 C C . VAL A 1 71 ? -3.055 -1.197 -7.668 1.00 97.50 71 VAL A C 1
ATOM 549 O O . VAL A 1 71 ? -1.988 -1.115 -8.269 1.00 97.50 71 VAL A O 1
ATOM 552 N N . GLY A 1 72 ? -3.736 -0.115 -7.276 1.00 97.31 72 GLY A N 1
ATOM 553 C CA . GLY A 1 72 ? -3.291 1.249 -7.573 1.00 97.31 72 GLY A CA 1
ATOM 554 C C . GLY A 1 72 ? -1.934 1.575 -6.952 1.00 97.31 72 GLY A C 1
ATOM 555 O O . GLY A 1 72 ? -1.058 2.107 -7.631 1.00 97.31 72 GLY A O 1
ATOM 556 N N . TRP A 1 73 ? -1.730 1.203 -5.687 1.00 97.56 73 TRP A N 1
ATOM 557 C CA . TRP A 1 73 ? -0.457 1.419 -5.005 1.00 97.56 73 TRP A CA 1
ATOM 558 C C . TRP A 1 73 ? 0.648 0.490 -5.515 1.00 97.56 73 TRP A C 1
ATOM 560 O O . TRP A 1 73 ? 1.776 0.950 -5.664 1.00 97.56 73 TRP A O 1
ATOM 570 N N . SER A 1 74 ? 0.351 -0.772 -5.848 1.00 97.38 74 SER A N 1
ATOM 571 C CA . SER A 1 74 ? 1.331 -1.664 -6.482 1.00 97.38 74 SER A CA 1
ATOM 572 C C . SER A 1 74 ? 1.781 -1.130 -7.840 1.00 97.38 74 SER A C 1
ATOM 574 O O . SER A 1 74 ? 2.979 -1.083 -8.090 1.00 97.38 74 SER A O 1
ATOM 576 N N . ALA A 1 75 ? 0.856 -0.656 -8.681 1.00 97.44 75 ALA A N 1
ATOM 577 C CA . ALA A 1 75 ? 1.199 -0.040 -9.962 1.00 97.44 75 ALA A CA 1
ATOM 578 C C . ALA A 1 75 ? 2.034 1.238 -9.778 1.00 97.44 75 ALA A C 1
ATOM 580 O O . ALA A 1 75 ? 2.999 1.458 -10.508 1.00 97.44 75 ALA A O 1
ATOM 581 N N . PHE A 1 76 ? 1.701 2.063 -8.780 1.00 97.62 76 PHE A N 1
ATOM 582 C CA . PHE A 1 76 ? 2.478 3.258 -8.458 1.00 97.62 76 PHE A CA 1
ATOM 583 C C . PHE A 1 76 ? 3.903 2.913 -8.001 1.00 97.62 76 PHE A C 1
ATOM 585 O O . PHE A 1 76 ? 4.860 3.503 -8.499 1.00 97.62 76 PHE A O 1
ATOM 592 N N . LEU A 1 77 ? 4.062 1.904 -7.138 1.00 97.69 77 LEU A N 1
ATOM 593 C CA . LEU A 1 77 ? 5.373 1.384 -6.744 1.00 97.69 77 LEU A CA 1
ATOM 594 C C . LEU A 1 77 ? 6.157 0.851 -7.955 1.00 97.69 77 LEU A C 1
ATOM 596 O O . LEU A 1 77 ? 7.341 1.150 -8.084 1.00 97.69 77 LEU A O 1
ATOM 600 N N . THR A 1 78 ? 5.513 0.129 -8.877 1.00 96.88 78 THR A N 1
ATOM 601 C CA . THR A 1 78 ? 6.159 -0.336 -10.116 1.00 96.88 78 THR A CA 1
ATOM 602 C C . THR A 1 78 ? 6.736 0.821 -10.925 1.00 96.88 78 THR A C 1
ATOM 604 O O . THR A 1 78 ? 7.873 0.729 -11.381 1.00 96.88 78 THR A O 1
ATOM 607 N N . VAL A 1 79 ? 6.000 1.929 -11.061 1.00 96.81 79 VAL A N 1
ATOM 608 C CA . VAL A 1 79 ? 6.494 3.125 -11.760 1.00 96.81 79 VAL A CA 1
ATOM 609 C C . VAL A 1 79 ? 7.713 3.719 -11.053 1.00 96.81 79 VAL A C 1
ATOM 611 O O . VAL A 1 79 ? 8.692 4.041 -11.723 1.00 96.81 79 VAL A O 1
ATOM 614 N N . LEU A 1 80 ? 7.695 3.823 -9.719 1.00 96.94 80 LEU A N 1
ATOM 615 C CA . LEU A 1 80 ? 8.847 4.319 -8.957 1.00 96.94 80 LEU A CA 1
ATOM 616 C C . LEU A 1 80 ? 10.076 3.431 -9.179 1.00 96.94 80 LEU A C 1
ATOM 618 O O . LEU A 1 80 ? 11.121 3.937 -9.572 1.00 96.94 80 LEU A O 1
ATOM 622 N N . LEU A 1 81 ? 9.934 2.113 -9.032 1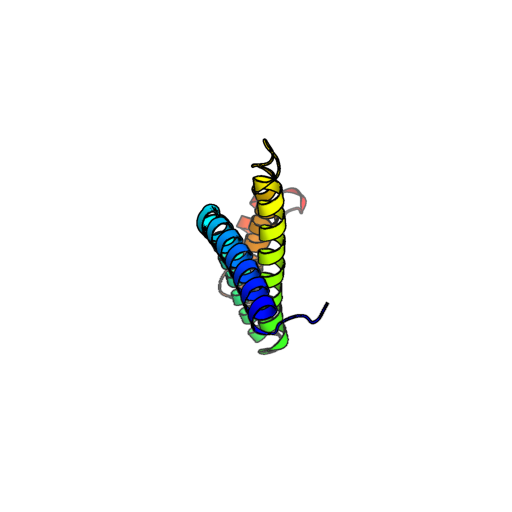.00 96.81 81 LEU A N 1
ATOM 623 C CA . LEU A 1 81 ? 11.031 1.155 -9.213 1.00 96.81 81 LEU A CA 1
ATOM 624 C C . LEU A 1 81 ? 11.583 1.140 -10.647 1.00 96.81 81 LEU A C 1
ATOM 626 O O . LEU A 1 81 ? 12.780 0.946 -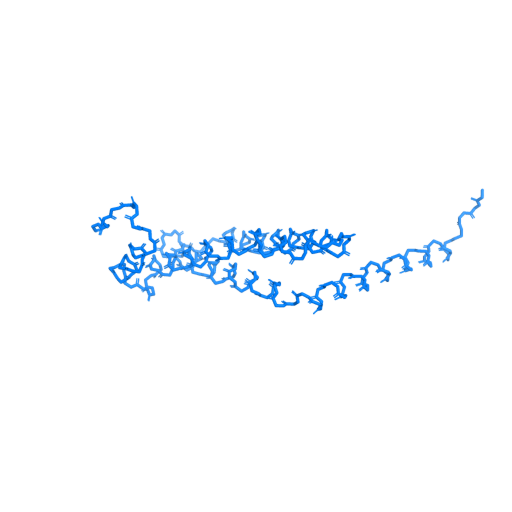10.853 1.00 96.81 81 LEU A O 1
ATOM 630 N N . MET A 1 82 ? 10.732 1.366 -11.652 1.00 95.75 82 MET A N 1
ATOM 631 C CA . MET A 1 82 ? 11.184 1.534 -13.036 1.00 95.75 82 MET A CA 1
ATOM 632 C C . MET A 1 82 ? 12.075 2.768 -13.197 1.00 95.75 82 MET A C 1
ATOM 634 O O . MET A 1 82 ? 13.098 2.692 -13.879 1.00 95.75 82 MET A O 1
ATOM 638 N N . VAL A 1 83 ? 11.709 3.888 -12.565 1.00 95.94 83 VAL A N 1
ATOM 639 C CA . VAL A 1 83 ? 12.549 5.094 -12.533 1.00 95.94 83 VAL A CA 1
ATOM 640 C C . VAL A 1 83 ? 13.855 4.787 -11.800 1.00 95.94 83 VAL A C 1
ATOM 642 O O . VAL A 1 83 ? 14.924 5.058 -12.337 1.00 95.94 83 VAL A O 1
ATOM 645 N N . GLU A 1 84 ? 13.805 4.132 -10.641 1.00 95.06 84 GLU A N 1
ATOM 646 C CA . GLU A 1 84 ? 15.018 3.797 -9.886 1.00 95.06 84 GLU A CA 1
ATOM 647 C C . GLU A 1 84 ? 16.001 2.923 -10.662 1.00 95.06 84 GLU A C 1
ATOM 649 O O . GLU A 1 84 ? 17.207 3.147 -10.603 1.00 95.06 84 GLU A O 1
ATOM 654 N N . ARG A 1 85 ? 15.490 1.946 -11.419 1.00 93.12 85 ARG A N 1
ATOM 655 C CA . ARG A 1 85 ? 16.314 1.073 -12.262 1.00 93.12 85 ARG A CA 1
ATOM 656 C C . ARG A 1 85 ? 16.857 1.799 -13.498 1.00 93.12 85 ARG A C 1
ATOM 658 O O . ARG A 1 85 ? 17.892 1.398 -14.024 1.00 93.12 85 ARG A O 1
ATOM 665 N N . GLY A 1 86 ? 16.158 2.828 -13.979 1.00 92.94 86 GLY A N 1
ATOM 666 C CA . GLY A 1 86 ? 16.528 3.599 -15.168 1.00 92.94 86 GLY A CA 1
ATOM 667 C C . GLY A 1 86 ? 17.559 4.703 -14.920 1.00 92.94 86 GLY A C 1
ATOM 668 O O . GLY A 1 86 ? 18.270 5.076 -15.853 1.00 92.94 86 GLY A O 1
ATOM 669 N N . PHE A 1 87 ? 17.668 5.214 -13.690 1.00 94.12 87 PHE A N 1
ATOM 670 C CA . PHE A 1 87 ? 18.547 6.334 -13.349 1.00 94.12 87 PHE A CA 1
ATOM 671 C C . PHE A 1 87 ? 19.536 5.955 -12.237 1.00 94.12 87 PHE A C 1
ATOM 673 O O . PHE A 1 87 ? 19.178 5.460 -11.173 1.00 94.12 87 PHE A O 1
ATOM 680 N N . SER A 1 88 ? 20.826 6.209 -12.458 1.00 92.12 88 SER A N 1
ATOM 681 C CA . SER A 1 88 ? 21.847 5.974 -11.433 1.00 92.12 88 SER A CA 1
ATOM 682 C C . SER A 1 88 ? 21.690 6.957 -10.267 1.00 92.12 88 SER A C 1
ATOM 684 O O . SER A 1 88 ? 21.593 8.162 -10.490 1.00 92.12 88 SER A O 1
ATOM 686 N N . GLY A 1 89 ? 21.736 6.460 -9.028 1.00 89.88 89 GLY A N 1
ATOM 687 C CA . GLY A 1 89 ? 21.694 7.295 -7.817 1.00 89.88 89 GLY A CA 1
ATOM 688 C C . GLY A 1 89 ? 20.290 7.615 -7.287 1.00 89.88 89 GLY A C 1
ATOM 689 O O . GLY A 1 89 ? 20.168 8.370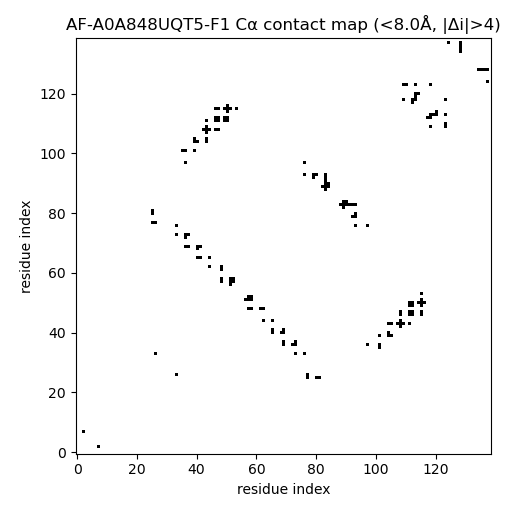 -6.325 1.00 89.88 89 GLY A O 1
ATOM 690 N N . THR A 1 90 ? 19.234 7.033 -7.863 1.00 93.56 90 THR A N 1
ATOM 691 C CA . THR A 1 90 ? 17.842 7.255 -7.429 1.00 93.56 90 THR A CA 1
ATOM 692 C C . THR A 1 90 ? 17.271 6.154 -6.534 1.00 93.56 90 THR A C 1
ATOM 694 O O . THR A 1 90 ? 16.075 6.153 -6.306 1.00 93.56 90 THR A O 1
ATOM 697 N N . ALA A 1 91 ? 18.092 5.248 -5.991 1.00 89.12 91 ALA A N 1
ATOM 698 C CA . ALA A 1 91 ? 17.648 4.084 -5.201 1.00 89.12 91 ALA A CA 1
ATOM 699 C C . ALA A 1 91 ? 16.913 4.400 -3.873 1.00 89.12 91 ALA A C 1
ATOM 701 O O . ALA A 1 91 ? 16.556 3.490 -3.139 1.00 89.12 91 ALA A O 1
ATOM 702 N N . TRP A 1 92 ? 16.736 5.678 -3.532 1.00 93.94 92 TRP A N 1
ATOM 703 C CA . TRP A 1 92 ? 16.046 6.155 -2.328 1.00 93.94 92 TRP A CA 1
ATOM 704 C C . TRP A 1 92 ? 14.607 6.625 -2.606 1.00 93.94 92 TRP A C 1
ATOM 706 O O . TRP A 1 92 ? 13.881 6.993 -1.675 1.00 93.94 92 TRP A O 1
ATOM 716 N N . LEU A 1 93 ? 14.202 6.693 -3.876 1.00 95.56 93 LEU A N 1
ATOM 717 C CA . LEU A 1 93 ? 12.956 7.314 -4.319 1.00 95.56 93 LEU A CA 1
ATOM 718 C C . LEU A 1 93 ? 11.730 6.515 -3.857 1.00 95.56 93 LEU A C 1
ATOM 720 O O . LEU A 1 93 ? 10.792 7.092 -3.301 1.00 95.56 93 LEU A O 1
ATOM 724 N N . SER A 1 94 ? 11.737 5.202 -4.073 1.00 95.25 94 SER A N 1
ATOM 725 C CA . SER A 1 94 ? 10.669 4.278 -3.696 1.00 95.25 94 SER A CA 1
ATOM 726 C C . SER A 1 94 ? 10.454 4.302 -2.188 1.00 95.25 94 SER A C 1
ATOM 728 O O . SER A 1 94 ? 9.332 4.520 -1.731 1.00 95.25 94 SER A O 1
ATOM 730 N N . GLU A 1 95 ? 11.532 4.206 -1.413 1.00 94.25 95 GLU A N 1
ATOM 731 C CA . GLU A 1 95 ? 11.500 4.278 0.048 1.00 94.25 95 GLU A CA 1
ATOM 732 C C . GLU A 1 95 ? 10.921 5.607 0.539 1.00 94.25 95 GLU A C 1
ATOM 734 O O . GLU A 1 95 ? 9.976 5.631 1.329 1.00 94.25 95 GLU A O 1
ATOM 739 N N . THR A 1 96 ? 11.427 6.724 0.018 1.00 96.06 96 THR A N 1
ATOM 740 C CA . THR A 1 96 ? 11.012 8.066 0.449 1.00 96.06 96 THR A CA 1
ATOM 741 C C . THR A 1 96 ? 9.529 8.324 0.192 1.00 96.06 96 THR A C 1
ATOM 743 O O . THR A 1 96 ? 8.866 8.987 0.991 1.00 96.06 96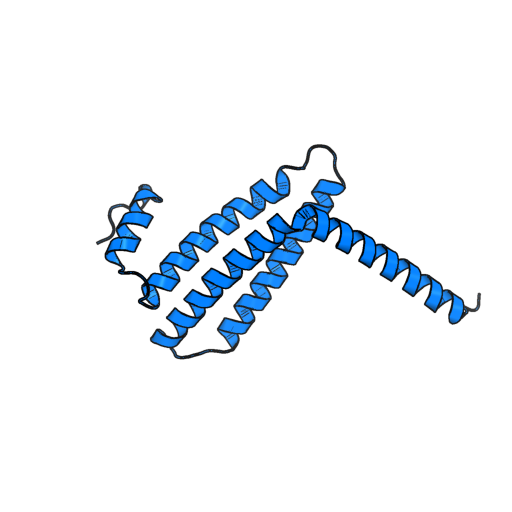 THR A O 1
ATOM 746 N N . VAL A 1 97 ? 8.985 7.794 -0.903 1.00 95.69 97 VAL A N 1
ATOM 747 C CA . VAL A 1 97 ? 7.579 8.000 -1.271 1.00 95.69 97 VAL A CA 1
ATOM 748 C C . VAL A 1 97 ? 6.652 6.992 -0.581 1.00 95.69 97 VAL A C 1
ATOM 750 O O . VAL A 1 97 ? 5.559 7.362 -0.144 1.00 95.69 97 VAL A O 1
ATOM 753 N N . ILE A 1 98 ? 7.062 5.727 -0.454 1.00 96.81 98 ILE A N 1
ATOM 754 C CA . ILE A 1 98 ? 6.197 4.639 0.029 1.00 96.81 98 ILE A CA 1
ATOM 755 C C . ILE A 1 98 ? 6.204 4.513 1.555 1.00 96.81 98 ILE A C 1
ATOM 757 O O . ILE A 1 98 ? 5.160 4.204 2.137 1.00 96.81 98 ILE A O 1
ATOM 761 N N . ILE A 1 99 ? 7.321 4.792 2.235 1.00 95.88 99 ILE A N 1
ATOM 762 C CA . ILE A 1 99 ? 7.399 4.672 3.702 1.00 95.88 99 ILE A CA 1
ATOM 763 C C . ILE A 1 99 ? 6.367 5.569 4.411 1.00 95.88 99 ILE A C 1
ATOM 765 O O . ILE A 1 99 ? 5.646 5.053 5.271 1.00 95.88 99 ILE A O 1
ATOM 769 N N . PRO A 1 100 ? 6.194 6.862 4.061 1.00 95.06 100 PRO A N 1
ATOM 770 C CA . PRO A 1 100 ? 5.152 7.689 4.670 1.00 95.06 100 PRO A CA 1
ATOM 771 C C . PRO A 1 100 ? 3.750 7.101 4.487 1.00 95.06 100 PRO A C 1
ATOM 773 O O . PRO A 1 100 ? 2.953 7.096 5.427 1.00 95.06 100 PRO A O 1
ATOM 776 N N . PHE A 1 101 ? 3.454 6.553 3.303 1.00 95.25 101 PHE A N 1
ATOM 777 C CA . PHE A 1 101 ? 2.186 5.873 3.049 1.00 95.25 101 PHE A CA 1
ATOM 778 C C . PHE A 1 101 ? 2.005 4.658 3.970 1.00 95.25 101 PHE A C 1
ATOM 780 O O . PHE A 1 101 ? 0.961 4.542 4.613 1.00 95.25 101 PHE A O 1
ATOM 787 N N . ILE A 1 102 ? 3.023 3.801 4.098 1.00 96.38 102 ILE A N 1
ATOM 788 C CA . ILE A 1 102 ? 3.004 2.632 4.991 1.00 96.38 102 ILE A CA 1
ATOM 789 C C . ILE A 1 102 ? 2.729 3.050 6.441 1.00 96.38 102 ILE A C 1
ATOM 791 O O . ILE A 1 102 ? 1.846 2.484 7.089 1.00 96.38 102 ILE A O 1
ATOM 795 N N . VAL A 1 103 ? 3.429 4.067 6.949 1.00 94.75 103 VAL A N 1
ATOM 796 C CA . VAL A 1 103 ? 3.253 4.549 8.330 1.00 94.75 103 VAL A CA 1
ATOM 797 C C . VAL A 1 103 ? 1.828 5.058 8.559 1.00 94.75 103 VAL A C 1
ATOM 799 O O . VAL A 1 103 ? 1.175 4.673 9.533 1.00 94.75 103 VAL A O 1
ATOM 802 N N . LEU A 1 104 ? 1.304 5.879 7.645 1.00 93.81 104 LEU A N 1
ATOM 803 C CA . LEU A 1 104 ? -0.070 6.382 7.732 1.00 93.81 104 LEU A CA 1
ATOM 804 C C . LEU A 1 104 ? -1.100 5.249 7.684 1.00 93.81 104 LEU A C 1
ATOM 806 O O . LEU A 1 104 ? -2.111 5.287 8.391 1.00 93.81 104 LEU A O 1
ATOM 810 N N . GLN A 1 105 ? -0.827 4.228 6.882 1.00 95.69 105 GLN A N 1
ATOM 811 C CA . GLN A 1 105 ? -1.706 3.090 6.699 1.00 95.69 105 GLN A CA 1
ATOM 812 C C . GLN A 1 105 ? -1.717 2.165 7.930 1.00 95.69 105 GLN A C 1
ATOM 814 O O . GLN A 1 105 ? -2.786 1.701 8.327 1.00 95.69 105 GLN A O 1
ATOM 819 N N . LEU A 1 106 ? -0.582 1.992 8.615 1.00 95.44 106 LEU A N 1
ATOM 820 C CA . LEU A 1 106 ? -0.517 1.322 9.921 1.00 95.44 106 LEU A CA 1
ATOM 821 C C . LEU A 1 106 ? -1.313 2.083 10.991 1.00 95.44 106 LEU A C 1
ATOM 823 O O . LEU A 1 106 ? -2.090 1.484 11.736 1.00 95.44 106 LEU A O 1
ATOM 827 N N . ILE A 1 107 ? -1.188 3.414 11.038 1.00 94.00 107 ILE A N 1
ATOM 828 C CA . ILE A 1 107 ? -1.976 4.254 11.954 1.00 94.00 107 ILE A CA 1
ATOM 829 C C . ILE A 1 107 ? -3.479 4.129 11.654 1.00 94.00 107 ILE A C 1
ATOM 831 O O . ILE A 1 107 ? -4.294 4.063 12.580 1.00 94.00 107 ILE A O 1
ATOM 835 N N . SER A 1 108 ? -3.863 4.087 10.374 1.00 94.81 108 SER A N 1
ATOM 836 C CA . SER A 1 108 ? -5.250 3.849 9.954 1.00 94.81 108 SER A CA 1
ATOM 837 C C . SER A 1 108 ? -5.747 2.471 10.401 1.00 94.81 108 SER A C 1
ATOM 839 O O . SER A 1 108 ? -6.825 2.379 10.995 1.00 94.81 108 SER A O 1
ATOM 841 N N . ALA A 1 109 ? -4.933 1.425 10.234 1.00 95.69 109 ALA A N 1
ATOM 842 C CA . ALA A 1 109 ? -5.279 0.070 10.652 1.00 95.69 109 ALA A CA 1
ATOM 843 C C . ALA A 1 109 ? -5.570 -0.002 12.157 1.00 95.69 109 ALA A C 1
ATOM 845 O O . ALA A 1 109 ? -6.587 -0.565 12.558 1.00 95.69 109 ALA A O 1
ATOM 846 N N . LEU A 1 110 ? -4.739 0.640 12.986 1.00 94.81 110 LEU A N 1
ATOM 847 C CA . LEU A 1 110 ? -4.946 0.709 14.437 1.00 94.81 110 LEU A CA 1
ATOM 848 C C . LEU A 1 110 ? -6.252 1.430 14.808 1.00 94.81 110 LEU A C 1
ATOM 850 O O . LEU A 1 110 ? -7.012 0.950 15.653 1.00 94.81 110 LEU A O 1
ATOM 854 N N . LYS A 1 111 ? -6.557 2.553 14.144 1.00 93.19 111 LYS A N 1
ATOM 855 C CA . LYS A 1 111 ? -7.826 3.281 14.333 1.00 93.19 111 LYS A CA 1
ATOM 856 C C . LYS A 1 111 ? -9.029 2.427 13.949 1.00 93.19 111 LYS A C 1
ATOM 858 O O . LYS A 1 111 ? -9.998 2.353 14.705 1.00 93.19 111 LYS A O 1
ATOM 863 N N . ASN A 1 112 ? -8.958 1.751 12.807 1.00 94.94 112 ASN A N 1
ATOM 864 C CA . ASN A 1 112 ? -10.013 0.862 12.335 1.00 94.94 112 ASN A CA 1
ATOM 865 C C . ASN A 1 112 ? -10.200 -0.345 13.267 1.00 94.94 112 ASN A C 1
ATOM 867 O O . ASN A 1 112 ? -11.335 -0.692 13.595 1.00 94.94 112 ASN A O 1
ATOM 871 N N . ALA A 1 113 ? -9.112 -0.925 13.778 1.00 94.94 113 ALA A N 1
ATOM 872 C CA . ALA A 1 113 ? -9.160 -2.018 14.745 1.00 94.94 113 ALA A CA 1
ATOM 873 C C . ALA A 1 113 ? -9.852 -1.594 16.050 1.00 94.94 113 ALA A C 1
ATOM 875 O O . ALA A 1 113 ? -10.686 -2.334 16.581 1.00 94.94 113 ALA A O 1
ATOM 876 N N . SER A 1 114 ? -9.574 -0.381 16.539 1.00 94.25 114 SER A N 1
ATOM 877 C CA . SER A 1 114 ? -10.261 0.154 17.717 1.00 94.25 114 SER A CA 1
ATOM 878 C C . SER A 1 114 ? -11.752 0.398 17.466 1.00 94.25 114 SER A C 1
ATOM 880 O O . SER A 1 114 ? -12.579 -0.017 18.277 1.00 94.25 114 SER A O 1
ATOM 882 N N . MET A 1 115 ? -12.128 0.957 16.310 1.00 91.50 115 MET A N 1
ATOM 883 C CA . MET A 1 115 ? -13.543 1.138 15.946 1.00 91.50 115 MET A CA 1
ATOM 884 C C . MET A 1 115 ? -14.306 -0.189 15.816 1.00 91.50 115 MET A C 1
ATOM 886 O O . MET A 1 115 ? -15.476 -0.273 16.196 1.00 91.50 115 MET A O 1
ATOM 890 N N . ALA A 1 116 ? -13.653 -1.237 15.313 1.00 92.69 116 ALA A N 1
ATOM 891 C CA . ALA A 1 116 ? -14.220 -2.582 15.262 1.00 92.69 116 ALA A CA 1
ATOM 892 C C . ALA A 1 116 ? -14.357 -3.224 16.661 1.00 92.69 116 ALA A C 1
ATOM 894 O O . ALA A 1 116 ? -15.187 -4.112 16.855 1.00 92.69 116 ALA A O 1
ATOM 895 N N . GLY A 1 117 ? -13.629 -2.720 17.663 1.00 91.31 117 GLY A N 1
ATOM 896 C CA . GLY A 1 117 ? -13.650 -3.204 19.045 1.00 91.31 117 GLY A CA 1
ATOM 897 C C . GLY A 1 117 ? -12.534 -4.191 19.390 1.00 91.31 117 GLY A C 1
ATOM 898 O O . GLY A 1 117 ? -12.569 -4.763 20.473 1.00 91.31 117 GLY A O 1
ATOM 899 N N . PHE A 1 118 ? -11.541 -4.378 18.513 1.00 91.06 118 PHE A N 1
ATOM 900 C CA . PHE A 1 118 ? -10.372 -5.221 18.799 1.00 91.06 118 PHE A CA 1
ATOM 901 C C . PHE A 1 118 ? -9.385 -4.555 19.768 1.00 91.06 118 PHE A C 1
ATOM 903 O O . PHE A 1 118 ? -8.624 -5.245 20.439 1.00 91.06 118 PHE A O 1
ATOM 910 N N . ILE A 1 119 ? -9.388 -3.219 19.848 1.00 92.31 119 ILE A N 1
ATOM 911 C CA . ILE A 1 119 ? -8.486 -2.433 20.701 1.00 92.31 119 ILE A CA 1
ATOM 912 C C . ILE A 1 119 ? -9.308 -1.416 21.496 1.00 92.31 119 ILE A C 1
ATOM 914 O O . ILE A 1 119 ? -10.108 -0.671 20.921 1.00 92.31 119 ILE A O 1
ATOM 918 N N . LYS A 1 120 ? -9.089 -1.343 22.815 1.00 91.75 120 LYS A N 1
ATOM 919 C CA . LYS A 1 120 ? -9.705 -0.313 23.666 1.00 91.75 120 LYS A CA 1
ATOM 920 C C . LYS A 1 120 ? -9.281 1.080 23.191 1.00 91.75 120 LYS A C 1
ATOM 922 O O . LYS A 1 120 ? -8.092 1.331 23.007 1.00 91.75 120 LYS A O 1
ATOM 927 N N . ALA A 1 121 ? -10.246 1.983 23.025 1.00 89.38 121 ALA A N 1
ATOM 928 C CA . ALA A 1 121 ? -9.993 3.338 22.528 1.00 89.38 121 ALA A CA 1
ATOM 929 C C . ALA A 1 121 ? -8.992 4.109 23.407 1.00 89.38 121 ALA A C 1
ATOM 931 O O . ALA A 1 121 ? -8.125 4.800 22.883 1.00 89.38 121 ALA A O 1
ATOM 932 N N . GLU A 1 122 ? -9.056 3.919 24.726 1.00 88.62 122 GLU A N 1
ATOM 933 C CA . GLU A 1 122 ? -8.126 4.519 25.691 1.00 88.62 122 GLU A CA 1
ATOM 934 C C . GLU A 1 122 ? -6.665 4.117 25.428 1.00 88.62 122 GLU A C 1
ATOM 936 O O . GLU A 1 122 ? -5.777 4.968 25.415 1.00 88.62 122 GLU A O 1
ATOM 941 N N . GLU A 1 123 ? -6.405 2.834 25.160 1.00 90.19 123 GLU A N 1
ATOM 942 C CA . GLU A 1 123 ? -5.050 2.337 24.883 1.00 90.19 123 GLU A CA 1
ATOM 943 C C . GLU A 1 123 ? -4.537 2.823 23.526 1.00 90.19 123 GLU A C 1
ATOM 945 O O . GLU A 1 123 ? -3.379 3.223 23.399 1.00 90.19 123 GLU A O 1
ATOM 950 N N . LEU A 1 124 ? -5.412 2.872 22.517 1.00 90.69 124 LEU A N 1
ATOM 951 C CA . LEU A 1 124 ? -5.055 3.459 21.231 1.00 90.69 124 LEU A CA 1
ATOM 952 C C . LEU A 1 124 ? -4.722 4.952 21.370 1.00 90.69 124 LEU A C 1
ATOM 954 O O . LEU A 1 124 ? -3.743 5.407 20.782 1.00 90.69 124 LEU A O 1
ATOM 958 N N . ASN A 1 125 ? -5.504 5.712 22.138 1.00 88.56 125 ASN A N 1
ATOM 959 C CA . ASN A 1 125 ? -5.251 7.136 22.353 1.00 88.56 125 ASN A CA 1
ATOM 960 C C . ASN A 1 125 ? -3.888 7.363 23.012 1.00 88.56 125 ASN A C 1
ATOM 962 O O . ASN A 1 125 ? -3.125 8.179 22.508 1.00 88.56 125 ASN A O 1
ATOM 966 N N . LYS A 1 126 ? -3.506 6.564 24.019 1.00 88.19 126 LYS A N 1
ATOM 967 C CA . LYS A 1 126 ? -2.154 6.624 24.612 1.00 88.19 126 LYS A CA 1
ATOM 968 C C . LYS A 1 126 ? -1.042 6.414 23.578 1.00 88.19 126 LYS A C 1
ATOM 970 O O . LYS A 1 126 ? -0.022 7.097 23.635 1.00 88.19 126 LYS A O 1
ATOM 975 N N . ILE A 1 127 ? -1.213 5.473 22.644 1.00 87.88 127 ILE A N 1
ATOM 976 C CA . ILE A 1 127 ? -0.238 5.232 21.565 1.00 87.88 127 ILE A CA 1
ATOM 977 C C . ILE A 1 127 ? -0.203 6.425 20.607 1.00 87.88 127 ILE A C 1
ATOM 979 O O . ILE A 1 127 ? 0.868 6.933 20.282 1.00 87.88 127 ILE A O 1
ATOM 983 N N . LEU A 1 128 ? -1.369 6.881 20.152 1.00 86.38 128 LEU A N 1
ATOM 984 C CA . LEU A 1 128 ? -1.458 7.940 19.154 1.00 86.38 128 LEU A CA 1
ATOM 985 C C . LEU A 1 128 ? -1.032 9.307 19.696 1.00 86.38 128 LEU A C 1
ATOM 987 O O . LEU A 1 128 ? -0.504 10.097 18.921 1.00 86.38 128 LEU A O 1
ATOM 991 N N . ASP A 1 129 ? -1.238 9.577 20.981 1.00 85.12 129 ASP A N 1
ATOM 992 C CA . ASP A 1 129 ? -0.804 10.816 21.626 1.00 85.12 129 ASP A CA 1
ATOM 993 C C . ASP A 1 129 ? 0.721 10.865 21.755 1.00 85.12 129 ASP A C 1
ATOM 995 O O . ASP A 1 129 ? 1.289 11.936 21.622 1.00 85.12 129 ASP A O 1
ATOM 999 N N . ARG A 1 130 ? 1.403 9.716 21.896 1.00 84.50 130 ARG A N 1
ATOM 1000 C CA . ARG A 1 130 ? 2.879 9.645 21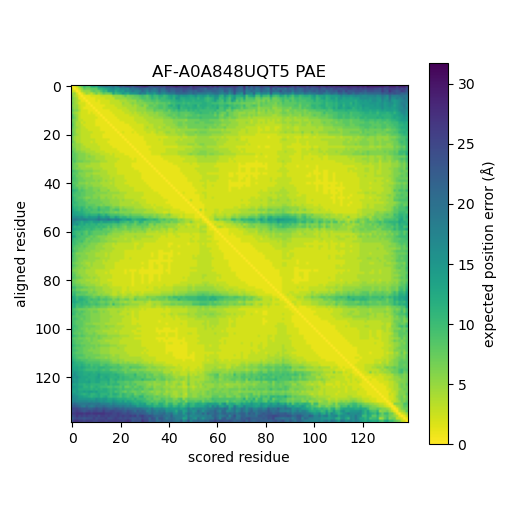.850 1.00 84.50 130 ARG A CA 1
ATOM 1001 C C . ARG A 1 130 ? 3.457 9.865 20.452 1.00 84.50 130 ARG A C 1
ATOM 1003 O O . ARG A 1 130 ? 4.595 10.304 20.328 1.00 84.50 130 ARG A O 1
ATOM 1010 N N . ILE A 1 131 ? 2.707 9.498 19.413 1.00 83.69 131 ILE A N 1
ATOM 1011 C CA . ILE A 1 131 ? 3.123 9.661 18.012 1.00 83.69 131 ILE A CA 1
ATOM 1012 C C . ILE A 1 131 ? 2.846 11.093 17.536 1.00 83.69 131 ILE A C 1
ATOM 1014 O O . ILE A 1 131 ? 3.649 11.670 16.810 1.00 83.69 131 ILE A O 1
ATOM 1018 N N . ASP A 1 132 ? 1.711 11.665 17.942 1.00 74.62 132 ASP A N 1
ATOM 1019 C CA . ASP A 1 132 ? 1.222 12.970 17.497 1.00 74.62 132 ASP A CA 1
ATOM 1020 C C . ASP A 1 132 ? 0.975 13.900 18.695 1.00 74.62 132 ASP A C 1
ATOM 1022 O O . ASP A 1 132 ? -0.163 14.155 19.096 1.00 74.62 132 ASP A O 1
ATOM 1026 N N . ASN A 1 133 ? 2.073 14.429 19.246 1.00 73.81 133 ASN A N 1
ATOM 1027 C CA . ASN A 1 133 ? 2.060 15.347 20.391 1.00 73.81 133 ASN A CA 1
ATOM 1028 C C . ASN A 1 133 ? 1.410 16.715 20.075 1.00 73.81 133 ASN A C 1
ATOM 1030 O O . ASN A 1 133 ? 1.125 17.485 20.991 1.00 73.81 133 ASN A O 1
ATOM 1034 N N . HIS A 1 134 ? 1.180 17.048 18.797 1.00 73.25 134 HIS A N 1
ATOM 1035 C CA . HIS A 1 134 ? 0.691 18.370 18.381 1.00 73.25 134 HIS A CA 1
ATOM 1036 C C . HIS A 1 134 ? -0.834 18.507 18.451 1.00 73.25 134 HIS A C 1
ATOM 1038 O O . HIS A 1 134 ? -1.348 19.625 18.409 1.00 73.25 134 HIS A O 1
ATOM 1044 N N . LYS A 1 135 ? -1.576 17.400 18.577 1.00 62.38 135 LYS A N 1
ATOM 1045 C CA . LYS A 1 135 ? -3.046 17.434 18.663 1.00 62.38 135 LYS A CA 1
ATOM 1046 C C . LYS A 1 135 ? -3.610 17.693 20.061 1.00 62.38 135 LYS A C 1
ATOM 1048 O O . LYS A 1 135 ? -4.828 17.806 20.194 1.00 62.38 135 LYS A O 1
ATOM 1053 N N . GLY A 1 136 ? -2.757 17.834 21.077 1.00 62.62 136 GLY A N 1
ATOM 1054 C CA . GLY A 1 136 ? -3.185 17.899 22.476 1.00 62.62 136 GLY A CA 1
ATOM 1055 C C . GLY A 1 136 ? -3.722 16.554 22.985 1.00 62.62 136 GLY A C 1
ATOM 1056 O O . GLY A 1 136 ? -3.917 15.615 22.216 1.00 62.62 136 GLY A O 1
ATOM 1057 N N . ILE A 1 137 ? -3.943 16.447 24.299 1.00 62.66 137 ILE A N 1
ATOM 1058 C CA . ILE A 1 137 ? -4.422 15.210 24.938 1.00 62.66 137 ILE A CA 1
ATOM 1059 C C . ILE A 1 137 ? -5.862 14.935 24.490 1.00 62.66 137 ILE A C 1
ATOM 1061 O O . ILE A 1 137 ? -6.748 15.777 24.683 1.00 62.66 137 ILE A O 1
ATOM 1065 N N . ARG A 1 138 ? -6.109 13.756 23.911 1.00 67.12 138 ARG A N 1
ATOM 1066 C CA . ARG A 1 138 ? -7.460 13.341 23.504 1.00 67.12 138 ARG A CA 1
ATOM 1067 C C . ARG A 1 138 ? -8.240 12.908 24.745 1.00 67.12 138 ARG A C 1
ATOM 1069 O O . ARG A 1 138 ? -7.756 12.072 25.502 1.00 67.12 138 ARG A O 1
ATOM 1076 N N . LYS A 1 139 ? -9.419 13.502 24.961 1.00 56.88 139 LYS A N 1
ATOM 1077 C CA . LYS A 1 139 ? -10.357 13.084 26.018 1.00 56.88 139 LYS A CA 1
ATOM 1078 C C . LYS A 1 139 ? -11.005 11.745 25.689 1.00 56.88 139 LYS A C 1
ATOM 1080 O O . LYS A 1 139 ? -11.277 11.510 24.488 1.00 56.88 139 LYS A O 1
#

pLDDT: mean 91.71, std 8.18, range [56.88, 97.75]

Solvent-accessible surface area (backbone atoms only — not comparable to full-atom values): 7715 Å² total; per-residue (Å²): 133,88,83,51,68,71,57,53,52,51,54,52,51,53,52,51,50,52,53,50,52,53,51,48,53,56,45,67,76,40,44,67,62,55,49,54,53,44,52,40,47,50,52,22,37,51,24,43,49,50,23,36,34,78,75,76,42,83,52,70,70,61,58,53,48,40,54,53,48,41,53,53,51,51,53,51,50,50,54,41,50,52,50,31,75,71,39,92,90,39,82,56,52,51,57,67,61,46,48,61,52,50,55,54,33,49,56,48,19,54,53,22,28,26,68,50,63,81,36,61,62,71,63,51,47,60,55,49,42,74,75,43,67,85,76,53,88,82,131

Sequence (139 aa):
MKVNIPFLCAATTSTMTFLGTYFLELTMGNVEQYLALIAVVFIDGFFGIAAGIKREGFQTRKAVRVLQRAVGWSAFLTVLLMVERGFSGTAWLSETVIIPFIVLQLISALKNASMAGFIKAEELNKILDRIDNHKGIRK